Protein AF-A0A9E6REP2-F1 (afdb_monomer_lite)

Sequence (93 aa):
MTSIPDCLAAFSVAAMTNTHDAEERGRAAIDAYLLCVPNDPLRRLAALHELLAAYVELALDSTAAMAIRADLENRIVEAAGPPKEQLGSDQHA

Secondary structure (DSSP, 8-state):
---HHHHHHHHHHHHH---TTHHHHHHHHHHHHHHHS-S-HHHHHHHHHHHHHHHHHTT--SHHHHHHHHHHHHHHHHHH-S-----------

pLDDT: mean 82.25, std 13.37, range [44.72, 94.12]

Foldseek 3Di:
DQALVNLLVQLLVLLPDQDPCSLVSNVVSLVVNLVNFPPDLVRNLVSLVVSLVSLVVSVGDHPSSVSSNVVSVVVNDVSVDDPPPPPPPPDDD

Structure (mmCIF, N/CA/C/O backbone):
data_AF-A0A9E6REP2-F1
#
_entry.id   AF-A0A9E6REP2-F1
#
loop_
_atom_site.group_PDB
_atom_site.id
_atom_site.type_symbol
_atom_site.label_atom_id
_atom_site.label_alt_id
_atom_site.label_comp_id
_atom_site.label_asym_id
_atom_site.label_entity_id
_atom_site.label_seq_id
_atom_site.pdbx_PDB_ins_code
_atom_site.Cartn_x
_atom_site.Cartn_y
_atom_site.Cartn_z
_atom_site.occupancy
_atom_sit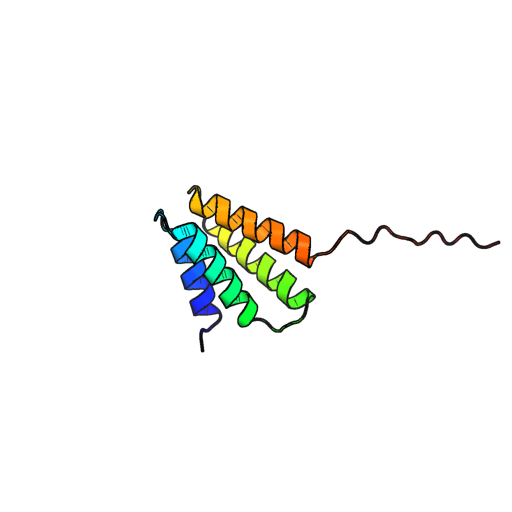e.B_iso_or_equiv
_a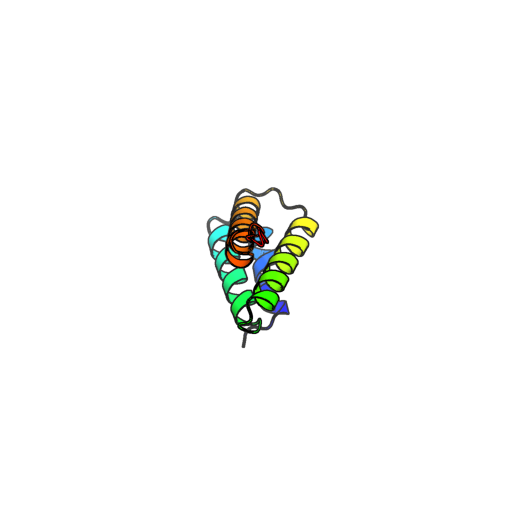tom_site.auth_seq_id
_atom_site.auth_comp_id
_atom_site.auth_asym_id
_atom_site.auth_atom_id
_atom_site.pdbx_PDB_model_num
ATOM 1 N N . MET A 1 1 ? -17.474 -3.760 -8.660 1.00 56.44 1 MET A N 1
ATOM 2 C CA . MET A 1 1 ? -16.874 -3.772 -7.311 1.00 56.44 1 MET A CA 1
ATOM 3 C C . MET A 1 1 ? -15.510 -4.405 -7.463 1.00 56.44 1 MET A C 1
ATOM 5 O O . MET A 1 1 ? -15.461 -5.519 -7.963 1.00 56.44 1 MET A O 1
ATOM 9 N N . THR A 1 2 ? -14.440 -3.688 -7.136 1.00 73.38 2 THR A N 1
ATOM 10 C CA . THR A 1 2 ? -13.091 -4.267 -7.096 1.00 73.38 2 THR A CA 1
ATOM 11 C C . THR A 1 2 ? -13.006 -5.167 -5.867 1.00 73.38 2 THR A C 1
ATOM 13 O O . THR A 1 2 ? -13.450 -4.760 -4.791 1.00 73.38 2 THR A O 1
ATOM 16 N N . SER A 1 3 ? -12.543 -6.405 -6.029 1.00 84.00 3 SER A N 1
ATOM 17 C CA . SER A 1 3 ? -12.400 -7.340 -4.912 1.00 84.00 3 SER A CA 1
ATOM 18 C C . SER A 1 3 ? -11.025 -7.204 -4.247 1.00 84.00 3 SER A C 1
ATOM 20 O O . SER A 1 3 ? -10.080 -6.710 -4.857 1.00 84.00 3 SER A O 1
ATOM 22 N N . ILE A 1 4 ? -10.898 -7.660 -2.996 1.00 81.00 4 ILE A N 1
ATOM 23 C CA . ILE A 1 4 ? -9.614 -7.707 -2.269 1.00 81.00 4 ILE A CA 1
ATOM 24 C C . ILE A 1 4 ? -8.521 -8.425 -3.096 1.00 81.00 4 ILE A C 1
ATOM 26 O O . ILE A 1 4 ? -7.438 -7.856 -3.241 1.00 81.00 4 ILE A O 1
ATOM 30 N N . PRO A 1 5 ? -8.781 -9.605 -3.706 1.00 83.00 5 PRO A N 1
ATOM 31 C CA . PRO A 1 5 ? -7.825 -10.248 -4.611 1.00 83.00 5 PRO A CA 1
ATOM 32 C C . PRO A 1 5 ? -7.391 -9.381 -5.799 1.00 83.00 5 PRO A C 1
ATOM 34 O O . PRO A 1 5 ? -6.212 -9.381 -6.144 1.00 83.00 5 PRO A O 1
ATOM 37 N N . ASP A 1 6 ? -8.309 -8.620 -6.402 1.00 85.12 6 ASP A N 1
ATOM 38 C CA . ASP A 1 6 ? -7.981 -7.751 -7.540 1.00 85.12 6 ASP A CA 1
ATOM 39 C C . ASP A 1 6 ? -7.070 -6.591 -7.114 1.00 85.12 6 ASP A C 1
ATOM 41 O O . ASP A 1 6 ? -6.129 -6.244 -7.827 1.00 85.12 6 ASP A O 1
ATOM 45 N N . CYS A 1 7 ? -7.315 -6.013 -5.932 1.00 82.50 7 CYS A N 1
ATOM 46 C CA . CYS A 1 7 ? -6.470 -4.962 -5.362 1.00 82.50 7 CYS A CA 1
ATOM 47 C C . CYS A 1 7 ? -5.058 -5.480 -5.049 1.00 82.50 7 CYS A C 1
ATOM 49 O O . CYS A 1 7 ? -4.077 -4.811 -5.373 1.00 82.50 7 CYS A O 1
ATOM 51 N N . LEU A 1 8 ? -4.945 -6.687 -4.482 1.00 82.94 8 LEU A N 1
ATOM 52 C CA . LEU A 1 8 ? -3.651 -7.332 -4.232 1.00 82.94 8 LEU A CA 1
ATOM 53 C C . LEU A 1 8 ? -2.905 -7.615 -5.536 1.00 82.94 8 LEU A C 1
ATOM 55 O O . LEU A 1 8 ? -1.727 -7.291 -5.650 1.00 82.94 8 LEU A O 1
ATOM 59 N N . ALA A 1 9 ? -3.592 -8.150 -6.547 1.00 86.12 9 ALA A N 1
ATOM 60 C CA . ALA A 1 9 ? -2.992 -8.396 -7.852 1.00 86.12 9 ALA A CA 1
ATOM 61 C C . ALA A 1 9 ? -2.501 -7.094 -8.507 1.00 86.12 9 ALA A C 1
ATOM 63 O O . ALA A 1 9 ? -1.387 -7.051 -9.027 1.00 86.12 9 ALA A O 1
ATOM 64 N N . ALA A 1 10 ? -3.292 -6.019 -8.449 1.00 85.44 10 ALA A N 1
ATOM 65 C CA . ALA A 1 10 ? -2.900 -4.712 -8.971 1.00 85.44 10 ALA A CA 1
ATOM 66 C C . ALA A 1 10 ? -1.662 -4.149 -8.253 1.00 85.44 10 ALA A C 1
ATOM 68 O O . ALA A 1 10 ? -0.753 -3.646 -8.917 1.00 85.44 10 ALA A O 1
ATOM 69 N N . PHE A 1 11 ? -1.604 -4.288 -6.925 1.00 85.00 11 PHE A N 1
ATOM 70 C CA . PHE A 1 11 ? -0.454 -3.900 -6.112 1.00 85.00 11 PHE A CA 1
ATOM 71 C C . PHE A 1 11 ? 0.800 -4.693 -6.492 1.00 85.00 11 PHE A C 1
ATOM 73 O O . PHE A 1 11 ? 1.828 -4.098 -6.815 1.00 85.00 11 PHE A O 1
ATOM 80 N N . SER A 1 12 ? 0.714 -6.027 -6.524 1.00 84.38 12 SER A N 1
ATOM 81 C CA . SER A 1 12 ? 1.845 -6.886 -6.882 1.00 84.38 12 SER A CA 1
ATOM 82 C C . SER A 1 12 ? 2.344 -6.596 -8.294 1.00 84.38 12 SER A C 1
ATOM 84 O O . SER A 1 12 ? 3.548 -6.502 -8.503 1.00 84.38 12 SER A O 1
ATOM 86 N N . VAL A 1 13 ? 1.443 -6.403 -9.264 1.00 87.12 13 VAL A N 1
ATOM 87 C CA . VAL A 1 13 ? 1.824 -6.036 -10.635 1.00 87.12 13 VAL A CA 1
ATOM 88 C C . VAL A 1 13 ? 2.575 -4.711 -10.644 1.00 87.12 13 VAL A C 1
ATOM 90 O O . VAL A 1 13 ? 3.656 -4.657 -11.218 1.00 87.12 13 VAL A O 1
ATOM 93 N N . ALA A 1 14 ? 2.046 -3.673 -9.993 1.00 84.44 14 ALA A N 1
ATOM 94 C CA . ALA A 1 14 ? 2.703 -2.371 -9.935 1.00 84.44 14 ALA A CA 1
ATOM 95 C C . ALA A 1 14 ? 4.102 -2.467 -9.307 1.00 84.44 14 ALA A C 1
ATOM 97 O O . ALA A 1 14 ? 5.057 -1.935 -9.865 1.00 84.44 14 ALA A O 1
ATOM 98 N N . ALA A 1 15 ? 4.242 -3.213 -8.210 1.00 80.06 15 ALA A N 1
ATOM 99 C CA . ALA A 1 15 ? 5.512 -3.385 -7.515 1.00 80.06 15 ALA A CA 1
ATOM 100 C C . ALA A 1 15 ? 6.538 -4.213 -8.327 1.00 80.06 15 ALA A C 1
ATOM 102 O O . ALA A 1 15 ? 7.735 -3.925 -8.289 1.00 80.06 15 ALA A O 1
ATOM 103 N N . MET A 1 16 ? 6.085 -5.211 -9.095 1.00 84.06 16 MET A N 1
ATOM 104 C CA . MET A 1 16 ? 6.942 -6.049 -9.950 1.00 84.06 16 MET A CA 1
ATOM 105 C C . MET A 1 16 ? 7.330 -5.384 -11.279 1.00 84.06 16 MET A C 1
ATOM 107 O O . MET A 1 16 ? 8.318 -5.778 -11.900 1.00 84.06 16 MET A O 1
ATOM 111 N N . THR A 1 17 ? 6.560 -4.406 -11.758 1.00 81.38 17 THR A N 1
ATOM 112 C CA . THR A 1 17 ? 6.843 -3.716 -13.023 1.00 81.38 17 THR A CA 1
ATOM 113 C C . THR A 1 17 ? 7.753 -2.511 -12.822 1.00 81.38 17 THR A C 1
ATOM 115 O O . THR A 1 17 ? 7.541 -1.707 -11.924 1.00 81.38 17 THR A O 1
ATOM 118 N N . ASN A 1 18 ? 8.733 -2.334 -13.710 1.00 76.88 18 ASN A N 1
ATOM 119 C CA . ASN A 1 18 ? 9.619 -1.167 -13.709 1.00 76.88 18 ASN A CA 1
ATOM 120 C C . ASN A 1 18 ? 9.195 -0.147 -14.780 1.00 76.88 18 ASN A C 1
ATOM 122 O O . ASN A 1 18 ? 9.950 0.166 -15.702 1.00 76.88 18 ASN A O 1
ATOM 126 N N . THR A 1 19 ? 7.939 0.294 -14.723 1.00 83.75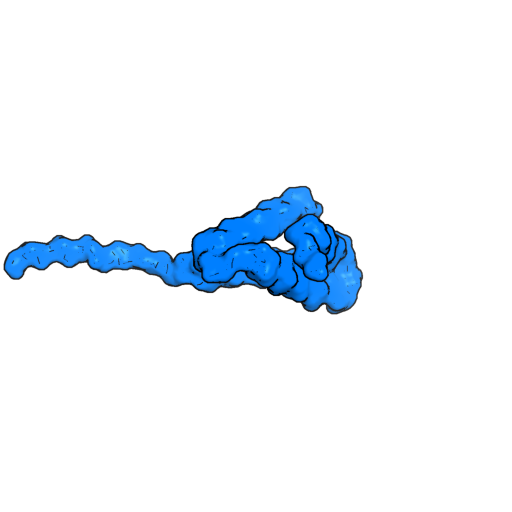 19 THR A N 1
ATOM 127 C CA . THR A 1 19 ? 7.400 1.340 -15.602 1.00 83.75 19 THR A CA 1
ATOM 128 C C . THR A 1 19 ? 7.437 2.698 -14.902 1.00 83.75 19 THR A C 1
ATOM 130 O O . THR A 1 19 ? 7.471 2.779 -13.678 1.00 83.75 19 THR A O 1
ATOM 133 N N . HIS A 1 20 ? 7.434 3.787 -15.677 1.00 85.06 20 HIS A N 1
ATOM 134 C CA . HIS A 1 20 ? 7.499 5.154 -15.137 1.00 85.06 20 HIS A CA 1
ATOM 135 C C . HIS A 1 20 ? 6.310 5.520 -14.226 1.00 85.06 20 HIS A C 1
ATOM 137 O O . HIS A 1 20 ? 6.426 6.428 -13.413 1.00 85.06 20 HIS A O 1
ATOM 143 N N . ASP A 1 21 ? 5.189 4.811 -14.360 1.00 88.38 21 ASP A N 1
ATOM 144 C CA . ASP A 1 21 ? 3.942 4.977 -13.607 1.00 88.38 21 ASP A CA 1
ATOM 145 C C . ASP A 1 21 ? 3.751 3.916 -12.504 1.00 88.38 21 ASP A C 1
ATOM 147 O O . ASP A 1 21 ? 2.720 3.898 -11.832 1.00 88.38 21 ASP A O 1
ATOM 151 N N . ALA A 1 22 ? 4.718 3.011 -12.311 1.00 87.62 22 ALA A N 1
ATOM 152 C CA . ALA A 1 22 ? 4.604 1.899 -11.367 1.00 87.62 22 ALA A CA 1
ATOM 153 C C . ALA A 1 22 ? 4.346 2.377 -9.929 1.00 87.62 22 ALA A C 1
ATOM 155 O O . ALA A 1 22 ? 3.512 1.807 -9.228 1.00 87.62 22 ALA A O 1
ATOM 156 N N . GLU A 1 23 ? 5.002 3.463 -9.513 1.00 89.44 23 GLU A N 1
ATOM 157 C CA . GLU A 1 23 ? 4.795 4.072 -8.197 1.00 89.44 23 GLU A CA 1
ATOM 158 C C . GLU A 1 23 ? 3.356 4.577 -8.017 1.00 89.44 23 GLU A C 1
ATOM 160 O O . GLU A 1 23 ? 2.692 4.231 -7.040 1.00 89.44 23 GLU A O 1
ATOM 165 N N . GLU A 1 24 ? 2.852 5.363 -8.972 1.00 92.31 24 GLU A N 1
ATOM 166 C CA . GLU A 1 24 ? 1.496 5.919 -8.931 1.00 92.31 24 GLU A CA 1
ATOM 167 C C . GLU A 1 24 ? 0.444 4.805 -8.909 1.00 92.31 24 GLU A C 1
ATOM 169 O O . GLU A 1 24 ? -0.485 4.825 -8.098 1.00 92.31 24 GLU A O 1
ATOM 174 N N . ARG A 1 25 ? 0.632 3.774 -9.739 1.00 90.50 25 ARG A N 1
ATOM 175 C CA . ARG A 1 25 ? -0.242 2.595 -9.772 1.00 90.50 25 ARG A CA 1
ATOM 176 C C . ARG A 1 25 ? -0.203 1.804 -8.469 1.00 90.50 25 ARG A C 1
ATOM 178 O O . ARG A 1 25 ? -1.246 1.322 -8.033 1.00 90.50 25 ARG A O 1
ATOM 185 N N . GLY A 1 26 ? 0.965 1.688 -7.839 1.00 90.50 26 GLY A N 1
ATOM 186 C CA . GLY A 1 26 ? 1.116 1.055 -6.532 1.00 90.50 26 GLY A CA 1
ATOM 187 C C . GLY A 1 26 ? 0.354 1.810 -5.444 1.00 90.50 26 GLY A C 1
ATOM 188 O O . GLY A 1 26 ? -0.426 1.200 -4.715 1.00 90.50 26 GLY A O 1
ATOM 189 N N . ARG A 1 27 ? 0.489 3.142 -5.396 1.00 91.81 27 ARG A N 1
ATOM 190 C CA . ARG A 1 27 ? -0.269 4.004 -4.468 1.00 91.81 27 ARG A CA 1
ATOM 191 C C . ARG A 1 27 ? -1.778 3.877 -4.680 1.00 91.81 27 ARG A C 1
ATOM 193 O O . ARG A 1 27 ? -2.515 3.663 -3.720 1.00 91.81 27 ARG A O 1
ATOM 200 N N . ALA A 1 28 ? -2.230 3.914 -5.933 1.00 91.88 28 ALA A N 1
ATOM 201 C CA . ALA A 1 28 ? -3.641 3.736 -6.271 1.00 91.88 28 ALA A CA 1
ATOM 202 C C . ALA A 1 28 ? -4.173 2.347 -5.868 1.00 91.88 28 ALA A C 1
ATOM 204 O O . ALA A 1 28 ? -5.320 2.224 -5.436 1.00 91.88 28 ALA A O 1
ATOM 205 N N . ALA A 1 29 ? -3.350 1.298 -5.972 1.00 91.12 29 ALA A N 1
ATOM 206 C CA . ALA A 1 29 ? -3.715 -0.045 -5.528 1.00 91.12 29 ALA A CA 1
ATOM 207 C C . ALA A 1 29 ? -3.838 -0.142 -3.996 1.00 91.12 29 ALA A C 1
ATOM 209 O O . ALA A 1 29 ? -4.766 -0.790 -3.508 1.00 91.12 29 ALA A O 1
ATOM 210 N N . ILE A 1 30 ? -2.967 0.539 -3.241 1.00 92.06 30 ILE A N 1
ATOM 211 C CA . ILE A 1 30 ? -3.082 0.655 -1.776 1.00 92.06 30 ILE A CA 1
ATOM 212 C C . ILE A 1 30 ? -4.400 1.349 -1.410 1.00 92.06 30 ILE A C 1
ATOM 214 O O . ILE A 1 30 ? -5.157 0.834 -0.586 1.00 92.06 30 ILE A O 1
ATOM 218 N N . ASP A 1 31 ? -4.717 2.476 -2.052 1.00 92.12 31 ASP A N 1
ATOM 219 C CA . ASP A 1 31 ? -5.968 3.204 -1.805 1.00 92.12 31 ASP A CA 1
ATOM 220 C C . ASP A 1 31 ? -7.193 2.330 -2.104 1.00 92.12 31 ASP A C 1
ATOM 222 O O . ASP A 1 31 ? -8.114 2.238 -1.289 1.00 92.12 31 ASP A O 1
ATOM 226 N N . ALA A 1 32 ? -7.184 1.622 -3.236 1.00 90.19 32 ALA A N 1
ATOM 227 C CA . ALA A 1 32 ? -8.248 0.694 -3.605 1.00 90.19 32 ALA A CA 1
ATOM 228 C C . ALA A 1 32 ? -8.401 -0.453 -2.592 1.00 90.19 32 ALA A C 1
ATOM 230 O O . ALA A 1 32 ? -9.526 -0.805 -2.237 1.00 90.19 32 ALA A O 1
ATOM 231 N N . TYR A 1 33 ? -7.296 -1.007 -2.082 1.00 89.88 33 TYR A N 1
ATOM 232 C CA . TYR A 1 33 ? -7.323 -2.032 -1.036 1.00 89.88 33 TYR A CA 1
ATOM 233 C C . TYR A 1 33 ? -7.974 -1.503 0.247 1.00 89.88 33 TYR A C 1
ATOM 235 O O . TYR A 1 33 ? -8.879 -2.134 0.793 1.00 89.88 33 TYR A O 1
ATOM 243 N N . LEU A 1 34 ? -7.589 -0.306 0.695 1.00 90.12 34 LEU A N 1
ATOM 244 C CA . LEU A 1 34 ? -8.138 0.315 1.905 1.00 90.12 34 LEU A CA 1
ATOM 245 C C . LEU A 1 34 ? -9.619 0.697 1.780 1.00 90.12 34 LEU A C 1
ATOM 247 O O . LEU A 1 34 ? -10.310 0.766 2.798 1.00 90.12 34 LEU A O 1
ATOM 251 N N . LEU A 1 35 ? -10.119 0.926 0.563 1.00 90.38 35 LEU A N 1
ATOM 252 C CA . LEU A 1 35 ? -11.549 1.114 0.294 1.00 90.38 35 LEU A CA 1
ATOM 253 C C . LEU A 1 35 ? -12.349 -0.193 0.405 1.00 90.38 35 LEU A C 1
ATOM 255 O O . LEU A 1 35 ? -13.540 -0.149 0.712 1.00 90.38 35 LEU A O 1
ATOM 259 N N . CYS A 1 36 ? -11.717 -1.347 0.170 1.00 86.94 36 CYS A N 1
ATOM 260 C CA . CYS A 1 36 ? -12.339 -2.662 0.353 1.00 86.94 36 CYS A CA 1
ATOM 261 C C . CYS A 1 36 ? -12.400 -3.094 1.828 1.00 86.94 36 CYS A C 1
ATOM 263 O O . CYS A 1 36 ? -13.191 -3.971 2.180 1.00 86.94 36 CYS A O 1
ATOM 265 N N . VAL A 1 37 ? -11.570 -2.502 2.687 1.00 86.69 37 VAL A N 1
ATOM 266 C CA . VAL A 1 37 ? -11.485 -2.823 4.116 1.00 86.69 37 VAL A CA 1
ATOM 267 C C . VAL A 1 37 ? -12.481 -1.954 4.898 1.00 86.69 37 VAL A C 1
ATOM 269 O O . VAL A 1 37 ? -12.651 -0.775 4.577 1.00 86.69 37 VAL A O 1
ATOM 272 N N . PRO A 1 38 ? -13.150 -2.486 5.942 1.00 87.81 38 PRO A N 1
ATOM 273 C CA . PRO A 1 38 ? -14.001 -1.679 6.811 1.00 87.81 38 PRO A CA 1
ATOM 274 C C . PRO A 1 38 ? -13.290 -0.412 7.302 1.00 87.81 38 PRO A C 1
ATOM 276 O O . PRO A 1 38 ? -12.105 -0.450 7.634 1.00 87.81 38 PRO A O 1
ATOM 279 N N . ASN A 1 39 ? -14.025 0.702 7.383 1.00 86.50 39 ASN A N 1
ATOM 280 C CA . ASN A 1 39 ? -13.519 1.990 7.871 1.00 86.50 39 ASN A CA 1
ATOM 281 C C . ASN A 1 39 ? -13.348 1.993 9.404 1.00 86.50 39 ASN A C 1
ATOM 283 O O . ASN A 1 39 ? -13.966 2.780 10.116 1.00 86.50 39 ASN A O 1
ATOM 287 N N . ASP A 1 40 ? -12.541 1.060 9.898 1.00 89.44 40 ASP A N 1
ATOM 288 C CA . ASP A 1 40 ? -12.127 0.900 11.284 1.00 89.44 40 ASP A CA 1
ATOM 289 C C . ASP A 1 40 ? -10.597 1.073 11.358 1.00 89.44 40 ASP A C 1
ATOM 291 O O . ASP A 1 40 ? -9.883 0.461 10.554 1.00 89.44 40 ASP A O 1
ATOM 295 N N . PRO A 1 41 ? -10.066 1.894 12.282 1.00 87.62 41 PRO A N 1
ATOM 296 C CA . PRO A 1 41 ? -8.632 2.177 12.351 1.00 87.62 41 PRO A CA 1
ATOM 297 C C . PRO A 1 41 ? -7.758 0.931 12.531 1.00 87.62 41 PRO A C 1
ATOM 299 O O . PRO A 1 41 ? -6.721 0.817 11.881 1.00 87.62 41 PRO A O 1
ATOM 302 N N . LEU A 1 42 ? -8.184 -0.030 13.360 1.00 89.75 42 LEU A N 1
ATOM 303 C CA . LEU A 1 42 ? -7.419 -1.256 13.608 1.00 89.75 42 LEU A CA 1
ATOM 304 C C . LEU A 1 42 ? -7.439 -2.175 12.385 1.00 89.75 42 LEU A C 1
ATOM 306 O O . LEU A 1 42 ? -6.413 -2.752 12.030 1.00 89.75 42 LEU A O 1
ATOM 310 N N . ARG A 1 43 ? -8.586 -2.284 11.707 1.00 90.50 43 ARG A N 1
ATOM 311 C CA . ARG A 1 43 ? -8.710 -3.040 10.451 1.00 90.50 43 ARG A CA 1
ATOM 312 C C . ARG A 1 43 ? -7.861 -2.435 9.341 1.00 90.50 43 ARG A C 1
ATOM 314 O O . ARG A 1 43 ? -7.218 -3.182 8.613 1.00 90.50 43 ARG A O 1
ATOM 321 N N . ARG A 1 44 ? -7.824 -1.106 9.227 1.00 91.25 44 ARG A N 1
ATOM 322 C CA . ARG A 1 44 ? -6.978 -0.402 8.253 1.00 91.25 44 ARG A CA 1
ATOM 323 C C . ARG A 1 44 ? -5.492 -0.577 8.543 1.00 91.25 44 ARG A C 1
ATOM 325 O O . ARG A 1 44 ? -4.733 -0.841 7.619 1.00 91.25 44 ARG A O 1
ATOM 332 N N . LEU A 1 45 ? -5.086 -0.493 9.809 1.00 93.00 45 LEU A N 1
ATOM 333 C CA . LEU A 1 45 ? -3.704 -0.757 10.205 1.00 93.00 45 LEU A CA 1
ATOM 334 C C . LEU A 1 45 ? -3.300 -2.208 9.895 1.00 93.00 45 LEU A C 1
ATOM 336 O O . LEU A 1 45 ? -2.243 -2.437 9.313 1.00 93.00 45 LEU A O 1
ATOM 340 N N . ALA A 1 46 ? -4.160 -3.182 10.211 1.00 92.06 46 ALA A N 1
ATOM 341 C CA . ALA A 1 46 ? -3.925 -4.586 9.870 1.00 92.06 46 ALA A CA 1
ATOM 342 C C . ALA A 1 46 ? -3.790 -4.794 8.351 1.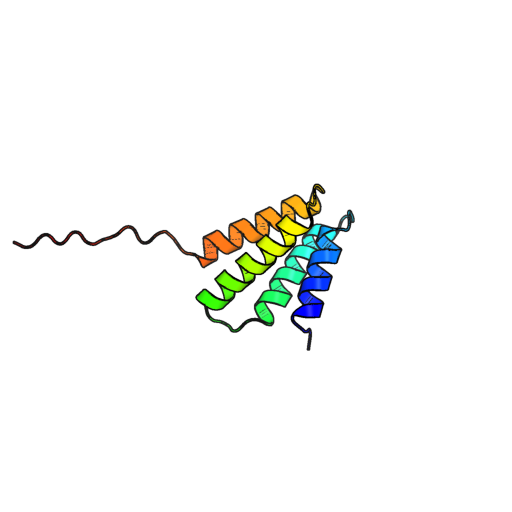00 92.06 46 ALA A C 1
ATOM 344 O O . ALA A 1 46 ? -2.847 -5.436 7.902 1.00 92.06 46 ALA A O 1
ATOM 345 N N . ALA A 1 47 ? -4.672 -4.178 7.563 1.00 91.69 47 ALA A N 1
ATOM 346 C CA . ALA A 1 47 ? -4.632 -4.209 6.104 1.00 91.69 47 ALA A CA 1
ATOM 347 C C . ALA A 1 47 ? -3.327 -3.638 5.518 1.00 91.69 47 ALA A C 1
ATOM 349 O O . ALA A 1 47 ? -2.764 -4.204 4.583 1.00 91.69 47 ALA A O 1
ATOM 350 N N . LEU A 1 48 ? -2.814 -2.537 6.075 1.00 93.62 48 LEU A N 1
ATOM 351 C CA . LEU A 1 48 ? -1.522 -1.977 5.671 1.00 93.62 48 LEU A CA 1
ATOM 352 C C . LEU A 1 48 ? -0.358 -2.927 5.995 1.00 93.62 48 LEU A C 1
ATOM 354 O O . LEU A 1 48 ? 0.541 -3.098 5.172 1.00 93.62 48 LEU A O 1
ATOM 358 N N . HIS A 1 49 ? -0.383 -3.575 7.163 1.00 93.38 49 HIS A N 1
ATOM 359 C CA . HIS A 1 49 ? 0.619 -4.579 7.527 1.00 93.38 49 HIS A CA 1
ATOM 360 C C . HIS A 1 49 ? 0.577 -5.819 6.624 1.00 93.38 49 HIS A C 1
ATOM 362 O O . HIS A 1 49 ? 1.634 -6.344 6.281 1.00 93.38 49 HIS A O 1
ATOM 368 N N . GLU A 1 50 ? -0.608 -6.267 6.200 1.00 90.69 50 GLU A N 1
ATOM 369 C CA . GLU A 1 50 ? -0.757 -7.360 5.229 1.00 90.69 50 GLU A CA 1
ATOM 370 C C . GLU A 1 50 ? -0.116 -7.011 3.878 1.00 90.69 50 GLU A C 1
ATOM 372 O O . GLU A 1 50 ? 0.633 -7.817 3.325 1.00 90.69 50 GLU A O 1
ATOM 377 N N . LEU A 1 51 ? -0.339 -5.793 3.373 1.00 90.31 51 LEU A N 1
ATOM 378 C CA . LEU A 1 51 ? 0.296 -5.319 2.138 1.00 90.31 51 LEU A CA 1
ATOM 379 C C . LEU A 1 51 ? 1.821 -5.237 2.265 1.00 90.31 51 LEU A C 1
ATOM 381 O O . LEU A 1 51 ? 2.536 -5.626 1.341 1.00 90.31 51 LEU A O 1
ATOM 385 N N . LEU A 1 52 ? 2.330 -4.769 3.409 1.00 91.19 52 LEU A N 1
ATOM 386 C CA . LEU A 1 52 ? 3.770 -4.726 3.663 1.00 91.19 52 LEU A CA 1
ATOM 387 C C . LEU A 1 52 ? 4.377 -6.136 3.728 1.00 91.19 52 LEU A C 1
ATOM 389 O O . LEU A 1 52 ? 5.456 -6.356 3.182 1.00 91.19 52 LEU A O 1
ATOM 393 N N . ALA A 1 53 ? 3.692 -7.101 4.345 1.00 88.38 53 ALA A N 1
ATOM 394 C CA . ALA A 1 53 ? 4.138 -8.493 4.363 1.00 88.38 53 ALA A CA 1
ATOM 395 C C . ALA A 1 53 ? 4.192 -9.083 2.944 1.00 88.38 53 ALA A C 1
ATOM 397 O O . ALA A 1 53 ? 5.220 -9.633 2.552 1.00 88.38 53 ALA A O 1
ATOM 398 N N . ALA A 1 54 ? 3.140 -8.875 2.144 1.00 83.69 54 ALA A N 1
ATOM 399 C CA . ALA A 1 54 ? 3.109 -9.299 0.745 1.00 83.69 54 ALA A CA 1
ATOM 400 C C . ALA A 1 54 ? 4.239 -8.655 -0.077 1.00 83.69 54 ALA A C 1
ATOM 402 O O . ALA A 1 54 ? 4.876 -9.326 -0.884 1.00 83.69 54 ALA A O 1
ATOM 403 N N . TYR A 1 55 ? 4.540 -7.373 0.152 1.00 84.31 55 TYR A N 1
ATOM 404 C CA . TYR A 1 55 ? 5.691 -6.710 -0.463 1.00 84.31 55 TYR A CA 1
ATOM 405 C C . TYR A 1 55 ? 7.017 -7.398 -0.103 1.00 84.31 55 TYR A C 1
ATOM 407 O O . TYR A 1 55 ? 7.841 -7.652 -0.983 1.00 84.31 55 TYR A O 1
ATOM 415 N N . VAL A 1 56 ? 7.237 -7.693 1.183 1.00 84.19 56 VAL A N 1
ATOM 416 C CA . VAL A 1 56 ? 8.479 -8.315 1.672 1.00 84.19 56 VAL A CA 1
ATOM 417 C C . VAL A 1 56 ? 8.680 -9.702 1.057 1.00 84.19 56 VAL A C 1
ATOM 419 O O . VAL A 1 56 ? 9.802 -10.034 0.676 1.00 84.19 56 VAL A O 1
ATOM 422 N N . GLU A 1 57 ? 7.611 -10.483 0.896 1.00 81.44 57 GLU A N 1
ATOM 423 C CA . GLU A 1 57 ? 7.663 -11.802 0.250 1.00 81.44 57 GLU A CA 1
ATOM 424 C C . GLU A 1 57 ? 8.036 -11.738 -1.238 1.00 81.44 57 GLU A C 1
ATOM 426 O O . GLU A 1 57 ? 8.678 -12.655 -1.748 1.00 81.44 57 GLU A O 1
ATOM 431 N N . LEU A 1 58 ? 7.691 -10.649 -1.933 1.00 78.44 58 LEU A N 1
ATOM 432 C CA . LEU A 1 58 ? 8.016 -10.468 -3.352 1.00 78.44 58 LEU A CA 1
ATOM 433 C C . LEU A 1 58 ? 9.502 -10.141 -3.605 1.00 78.44 58 LEU A C 1
ATOM 435 O O . LEU A 1 58 ? 9.920 -10.154 -4.761 1.00 78.44 58 LEU A O 1
ATOM 439 N N . ALA A 1 59 ? 10.298 -9.867 -2.559 1.00 74.94 59 ALA A N 1
ATOM 440 C CA . ALA A 1 59 ? 11.748 -9.624 -2.628 1.00 74.94 59 ALA A CA 1
ATOM 441 C C . ALA A 1 59 ? 12.174 -8.600 -3.707 1.00 74.94 59 ALA A C 1
ATOM 443 O O . ALA A 1 59 ? 13.168 -8.783 -4.409 1.00 74.94 59 ALA A O 1
ATOM 444 N N . LEU A 1 60 ? 11.401 -7.523 -3.847 1.00 79.56 60 LEU A N 1
ATOM 445 C CA . LEU A 1 60 ? 11.551 -6.542 -4.921 1.00 79.56 60 LEU A CA 1
ATOM 446 C C . LEU A 1 60 ? 12.638 -5.505 -4.609 1.00 79.56 60 LEU A C 1
ATOM 448 O O . LEU A 1 60 ? 12.672 -4.946 -3.510 1.00 79.56 60 LEU A O 1
ATOM 452 N N . ASP A 1 61 ? 13.477 -5.198 -5.600 1.00 79.62 61 ASP A N 1
ATOM 453 C CA . ASP A 1 61 ? 14.608 -4.261 -5.503 1.00 79.62 61 ASP A CA 1
ATOM 454 C C . ASP A 1 61 ? 14.504 -3.053 -6.456 1.00 79.62 61 ASP A C 1
ATOM 456 O O . ASP A 1 61 ? 15.417 -2.228 -6.535 1.00 79.62 61 ASP A O 1
ATOM 460 N N . SER A 1 62 ? 13.379 -2.903 -7.164 1.00 83.38 62 SER A N 1
ATOM 461 C CA . SER A 1 62 ? 13.172 -1.781 -8.082 1.00 83.38 62 SER A CA 1
ATOM 462 C C . SER A 1 62 ? 12.968 -0.454 -7.334 1.00 83.38 62 SER A C 1
ATOM 464 O O . SER A 1 62 ? 12.452 -0.411 -6.215 1.00 83.38 62 SER A O 1
ATOM 466 N N . THR A 1 63 ? 13.333 0.668 -7.965 1.00 85.12 63 THR A N 1
ATOM 467 C CA . THR A 1 63 ? 13.105 2.011 -7.396 1.00 85.12 63 THR A CA 1
ATOM 468 C C . THR A 1 63 ? 11.626 2.264 -7.103 1.00 85.12 63 THR A C 1
ATOM 470 O O . THR A 1 63 ? 11.299 2.799 -6.047 1.00 85.12 63 THR A O 1
ATOM 473 N N .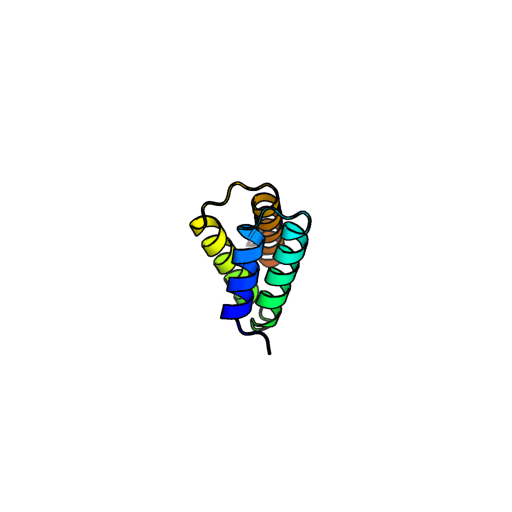 ALA A 1 64 ? 10.734 1.826 -7.997 1.00 84.50 64 ALA A N 1
ATOM 474 C CA . ALA A 1 64 ? 9.293 1.930 -7.793 1.00 84.50 64 ALA A CA 1
ATOM 475 C C . ALA A 1 64 ? 8.824 1.089 -6.596 1.00 84.50 64 ALA A C 1
ATOM 477 O O . ALA A 1 64 ? 8.059 1.576 -5.769 1.00 84.50 64 ALA A O 1
ATOM 478 N N . ALA A 1 65 ? 9.329 -0.139 -6.455 1.00 85.25 65 ALA A N 1
ATOM 479 C CA . ALA A 1 65 ? 9.016 -1.003 -5.323 1.00 85.25 65 ALA A CA 1
ATOM 480 C C . ALA A 1 65 ? 9.450 -0.364 -3.992 1.00 85.25 65 ALA A C 1
ATOM 482 O O . ALA A 1 65 ? 8.654 -0.283 -3.056 1.00 85.25 65 ALA A O 1
ATOM 483 N N . MET A 1 66 ? 10.665 0.191 -3.928 1.00 88.94 66 MET A N 1
ATOM 484 C CA . MET A 1 66 ? 11.147 0.903 -2.740 1.00 88.94 66 MET A CA 1
ATOM 485 C C . MET A 1 66 ? 10.290 2.130 -2.396 1.00 88.94 66 MET A C 1
ATOM 487 O O . MET A 1 66 ? 10.012 2.362 -1.219 1.00 88.94 66 MET A O 1
ATOM 491 N N . ALA A 1 67 ? 9.832 2.890 -3.395 1.00 89.81 67 ALA A N 1
ATOM 492 C CA . ALA A 1 67 ? 8.942 4.033 -3.181 1.00 89.81 67 ALA A CA 1
ATOM 493 C C . ALA A 1 67 ? 7.562 3.605 -2.648 1.00 89.81 67 ALA A C 1
ATOM 495 O O . ALA A 1 67 ? 7.051 4.203 -1.703 1.00 89.81 67 ALA A O 1
ATOM 496 N N . ILE A 1 68 ? 6.990 2.529 -3.199 1.00 89.75 68 ILE A N 1
ATOM 497 C CA . ILE A 1 68 ? 5.725 1.940 -2.732 1.00 89.75 68 ILE A CA 1
ATOM 498 C C . ILE A 1 68 ? 5.859 1.434 -1.288 1.00 89.75 68 ILE A C 1
ATOM 500 O O . ILE A 1 68 ? 4.972 1.657 -0.465 1.00 89.75 68 ILE A O 1
ATOM 504 N N . ARG A 1 69 ? 6.981 0.788 -0.952 1.00 91.88 69 ARG A N 1
ATOM 505 C CA . ARG A 1 69 ? 7.273 0.353 0.418 1.00 91.88 69 ARG A CA 1
ATOM 506 C C . ARG A 1 69 ? 7.347 1.535 1.384 1.00 91.88 69 ARG A C 1
ATOM 508 O O . ARG A 1 69 ? 6.749 1.467 2.452 1.00 91.88 69 ARG A O 1
ATOM 515 N N . ALA A 1 70 ? 8.055 2.600 1.016 1.00 92.12 70 ALA A N 1
ATOM 516 C CA . ALA A 1 70 ? 8.155 3.794 1.851 1.00 92.12 70 ALA A CA 1
ATOM 517 C C . ALA A 1 70 ? 6.776 4.442 2.088 1.00 92.12 70 ALA A C 1
ATOM 519 O O . ALA A 1 70 ? 6.481 4.868 3.202 1.00 92.12 70 ALA A O 1
ATOM 520 N N . ASP A 1 71 ? 5.905 4.468 1.072 1.00 92.94 71 ASP A N 1
ATOM 521 C CA . ASP A 1 71 ? 4.515 4.927 1.210 1.00 92.94 71 ASP A CA 1
ATOM 522 C C . ASP A 1 71 ? 3.720 4.063 2.207 1.00 92.94 71 ASP A C 1
ATOM 524 O O . ASP A 1 71 ? 3.059 4.599 3.097 1.00 92.94 71 ASP A O 1
ATOM 528 N N . LEU A 1 72 ? 3.835 2.730 2.127 1.00 93.12 72 LEU A N 1
ATOM 529 C CA . LEU A 1 72 ? 3.215 1.811 3.092 1.00 93.12 72 LEU A CA 1
ATOM 530 C C . LEU A 1 72 ? 3.709 2.048 4.522 1.00 93.12 72 LEU A C 1
ATOM 532 O O . LEU A 1 72 ? 2.896 2.139 5.440 1.00 93.12 72 LEU A O 1
ATOM 536 N N . GLU A 1 73 ? 5.023 2.159 4.719 1.00 93.94 73 GLU A N 1
ATOM 537 C CA . GLU A 1 73 ? 5.624 2.392 6.037 1.00 93.94 73 GLU A CA 1
ATOM 538 C C . GLU A 1 73 ? 5.145 3.723 6.640 1.00 93.94 73 GLU A C 1
ATOM 540 O O . GLU A 1 73 ? 4.745 3.756 7.806 1.00 93.94 73 GLU A O 1
ATOM 545 N N . ASN A 1 74 ? 5.078 4.795 5.844 1.00 94.12 74 ASN A N 1
ATOM 546 C CA . ASN A 1 74 ? 4.551 6.087 6.293 1.00 94.12 74 ASN A CA 1
ATOM 547 C C . ASN A 1 74 ? 3.081 5.989 6.719 1.00 94.12 74 ASN A C 1
ATOM 549 O O . ASN A 1 74 ? 2.721 6.429 7.811 1.00 94.12 74 ASN A O 1
ATOM 553 N N . ARG A 1 75 ? 2.235 5.345 5.909 1.00 93.56 75 ARG A N 1
ATOM 554 C CA . ARG A 1 75 ? 0.812 5.152 6.232 1.00 93.56 75 ARG A CA 1
ATOM 555 C C . ARG A 1 75 ? 0.608 4.299 7.483 1.00 93.56 75 ARG A C 1
ATOM 557 O O . ARG A 1 75 ? -0.328 4.547 8.237 1.00 93.56 75 ARG A O 1
ATOM 564 N N . ILE A 1 76 ? 1.466 3.304 7.721 1.00 93.69 76 ILE A N 1
ATOM 565 C CA . ILE A 1 76 ? 1.446 2.495 8.950 1.00 93.69 76 ILE A CA 1
ATOM 566 C C . ILE A 1 76 ? 1.747 3.372 10.165 1.00 93.69 76 ILE A C 1
ATOM 568 O O . ILE A 1 76 ? 1.019 3.301 11.154 1.00 93.69 76 ILE A O 1
ATOM 572 N N . VAL A 1 77 ? 2.780 4.215 10.092 1.00 92.56 77 VAL A N 1
ATOM 573 C CA . VAL A 1 77 ? 3.132 5.148 11.175 1.00 92.56 77 VAL A CA 1
ATOM 574 C C . VAL A 1 77 ? 1.981 6.116 11.45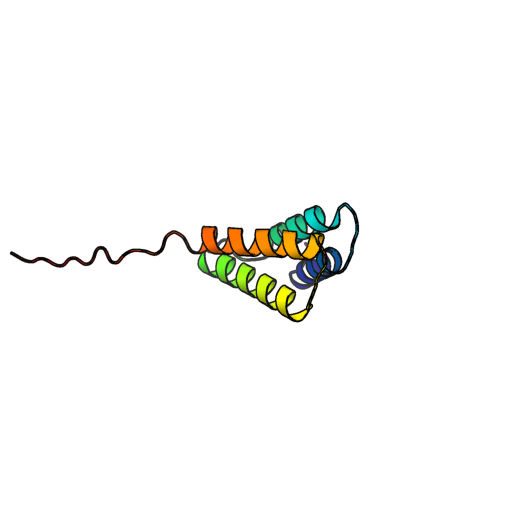7 1.00 92.56 77 VAL A C 1
ATOM 576 O O . VAL A 1 77 ? 1.603 6.303 12.612 1.00 92.56 77 VAL A O 1
ATOM 579 N N . GLU A 1 78 ? 1.372 6.683 10.416 1.00 90.56 78 GLU A N 1
ATOM 580 C CA . GLU A 1 78 ? 0.209 7.567 10.547 1.00 90.56 78 GLU A CA 1
ATOM 581 C C . GLU A 1 78 ? -0.999 6.849 11.171 1.00 90.56 78 GLU A C 1
ATOM 583 O O . GLU A 1 78 ? -1.661 7.396 12.055 1.00 90.56 78 GLU A O 1
ATOM 588 N N . ALA A 1 79 ? -1.269 5.609 10.752 1.00 86.81 79 ALA A N 1
ATOM 589 C CA . ALA A 1 79 ? -2.391 4.810 11.240 1.00 86.81 79 ALA A CA 1
ATOM 590 C C . ALA A 1 79 ? -2.193 4.289 12.674 1.00 86.81 79 ALA A C 1
ATOM 592 O O . ALA A 1 79 ? -3.172 4.137 13.407 1.00 86.81 79 ALA A O 1
ATOM 593 N N . ALA A 1 80 ? -0.951 4.029 13.093 1.00 85.12 80 ALA A N 1
ATOM 594 C CA . ALA A 1 80 ? -0.624 3.626 14.461 1.00 85.12 80 ALA A CA 1
ATOM 595 C C . ALA A 1 80 ? -0.798 4.777 15.473 1.00 85.12 80 ALA A C 1
ATOM 597 O O . ALA A 1 80 ? -0.988 4.525 16.666 1.00 85.12 80 ALA A O 1
ATOM 598 N N . GLY A 1 81 ? -0.790 6.028 14.995 1.00 72.56 81 GLY A N 1
ATOM 599 C CA . GLY A 1 81 ? -0.795 7.227 15.827 1.00 72.56 81 GLY A CA 1
ATOM 600 C C . GLY A 1 81 ? 0.524 7.416 16.591 1.00 72.56 81 GLY A C 1
ATOM 601 O O . GLY A 1 81 ? 1.388 6.535 16.590 1.00 72.56 81 GLY A O 1
ATOM 602 N N . PRO A 1 82 ? 0.720 8.567 17.265 1.00 61.78 82 PRO A N 1
ATOM 603 C CA . PRO A 1 82 ? 1.858 8.725 18.160 1.00 61.78 82 PRO A CA 1
ATOM 604 C C . PRO A 1 82 ? 1.790 7.642 19.247 1.00 61.78 82 PRO A C 1
ATOM 606 O O . PRO A 1 82 ? 0.687 7.337 19.723 1.00 61.78 82 PRO A O 1
ATOM 609 N N . PRO A 1 83 ? 2.931 7.063 19.672 1.00 53.56 83 PRO A N 1
ATOM 610 C CA . PRO A 1 83 ? 2.935 6.192 20.833 1.00 53.56 83 PRO A CA 1
ATOM 611 C C . PRO A 1 83 ? 2.289 6.978 21.970 1.00 53.56 83 PRO A C 1
ATOM 613 O O . PRO A 1 83 ? 2.714 8.090 22.283 1.00 53.56 83 PRO A O 1
ATOM 616 N N . LYS A 1 84 ? 1.217 6.436 22.551 1.00 52.16 84 LYS A N 1
ATOM 617 C CA . LYS A 1 84 ? 0.689 6.966 23.803 1.00 52.16 84 LYS A CA 1
ATOM 618 C C . LYS A 1 84 ? 1.795 6.762 24.830 1.00 52.16 84 LYS A C 1
ATOM 620 O O . LYS A 1 84 ? 1.882 5.690 25.424 1.00 52.16 84 LYS A O 1
ATOM 625 N N . GLU A 1 85 ? 2.665 7.756 25.005 1.00 44.72 85 GLU A N 1
ATOM 626 C CA . GLU A 1 85 ? 3.435 7.876 26.231 1.00 44.72 85 GLU A CA 1
ATOM 627 C C . GLU A 1 85 ? 2.427 7.715 27.363 1.00 44.72 85 GLU A C 1
ATOM 629 O O . GLU A 1 85 ? 1.382 8.372 27.395 1.00 44.72 85 GLU A O 1
ATOM 634 N N . GLN A 1 86 ? 2.697 6.740 28.222 1.00 45.00 86 GLN A N 1
ATOM 635 C CA . GLN A 1 86 ? 1.954 6.501 29.439 1.00 45.00 86 GLN A CA 1
ATOM 636 C C . GLN A 1 86 ? 1.969 7.792 30.266 1.00 45.00 86 GLN A C 1
ATOM 638 O O . GLN A 1 86 ? 2.821 7.974 31.127 1.00 45.00 86 GLN A O 1
ATOM 643 N N . LEU A 1 87 ? 0.987 8.674 30.069 1.00 52.41 87 LEU A N 1
ATOM 644 C CA . LEU A 1 87 ? 0.577 9.668 31.061 1.00 52.41 87 LEU A CA 1
ATOM 645 C C . LEU A 1 87 ? -0.210 8.939 32.159 1.00 52.41 87 LEU A C 1
ATOM 647 O O . LEU A 1 87 ? -1.373 9.210 32.430 1.00 52.41 87 LEU A O 1
ATOM 651 N N . GLY A 1 88 ? 0.451 7.941 32.738 1.00 50.88 88 GLY A N 1
ATOM 652 C CA . GLY A 1 88 ? 0.140 7.307 34.001 1.00 50.88 88 GLY A CA 1
ATOM 653 C C . GLY A 1 88 ? 1.235 7.704 34.975 1.00 50.88 88 GLY A C 1
ATOM 654 O O . GLY A 1 88 ? 1.983 6.859 35.448 1.00 50.88 88 GLY A O 1
ATOM 655 N N . SER A 1 89 ? 1.342 9.002 35.245 1.00 50.00 89 SER A N 1
ATOM 656 C CA . SER A 1 89 ? 1.858 9.452 36.531 1.00 50.00 89 SER A CA 1
ATOM 657 C C . SER A 1 89 ? 0.656 9.573 37.453 1.00 50.00 89 SER A C 1
ATOM 659 O O . SER A 1 89 ? 0.134 10.660 37.689 1.00 50.00 89 SER A O 1
ATOM 661 N N . ASP A 1 90 ? 0.205 8.418 37.943 1.00 55.09 90 ASP A N 1
ATOM 662 C CA . ASP A 1 90 ? -0.318 8.326 39.299 1.00 55.09 90 ASP A CA 1
ATOM 663 C C . ASP A 1 90 ? 0.705 8.999 40.223 1.00 55.09 90 ASP A C 1
ATOM 665 O O . ASP A 1 90 ? 1.752 8.433 40.535 1.00 55.09 90 ASP A O 1
ATOM 669 N N . GLN A 1 91 ? 0.423 10.229 40.641 1.00 52.81 91 GLN A N 1
ATOM 670 C CA . GLN A 1 91 ? 0.918 10.746 41.908 1.00 52.81 91 GLN A CA 1
ATOM 671 C C . GLN A 1 91 ? -0.277 11.271 42.694 1.00 52.81 91 GLN A C 1
ATOM 673 O O . GLN A 1 91 ? -0.702 12.415 42.584 1.00 52.81 91 GLN A O 1
ATOM 678 N N . HIS A 1 92 ? -0.835 10.332 43.454 1.00 46.44 92 HIS A N 1
ATOM 679 C CA . HIS A 1 92 ? -1.492 10.547 44.732 1.00 46.44 92 HIS A CA 1
ATOM 680 C C . HIS A 1 92 ? -0.637 11.470 45.621 1.00 46.44 92 HIS A C 1
ATOM 682 O O . HIS A 1 92 ? 0.505 11.113 45.917 1.00 46.44 92 HIS A O 1
ATOM 688 N N . ALA A 1 93 ? -1.200 12.601 46.055 1.00 47.34 93 ALA A N 1
ATOM 689 C CA . ALA A 1 93 ? -1.184 13.129 47.430 1.00 47.34 93 ALA A CA 1
ATOM 690 C C . ALA A 1 93 ? -1.815 14.528 47.463 1.00 47.34 93 ALA A C 1
ATOM 692 O O . ALA A 1 93 ? -1.302 15.427 46.760 1.00 47.34 93 ALA A O 1
#

Radius of gyration: 16.48 Å; chains: 1; bounding box: 32×25×63 Å

Organism: NCBI:txid1437009